Protein AF-A0A1I7Y9T8-F1 (afdb_monomer_lite)

Organism: NCBI:txid37863

Secondary structure (DSSP, 8-state):
-----PPPPPHHHHHHHHHHHHHHHHHHH---TT-S-HHHHHHHHHHHHHHH-SHHHHS--HHHHHHHHHHHHHHHH---TT--STTHHHHHHHHHHHHHHHHSS--S--

Radius of gyration: 17.48 Å; chains: 1; bounding box: 35×33×59 Å

pLDDT: mean 85.74, std 16.31, range [38.03, 96.94]

Sequence (110 aa):
MGSQSTPAPTSQRVEYVKASIAMLEHTSRCRDPACPSDSCYKLSRVMVHNRGCRRRRIESCFVCQQLVTLCRFHAKECHKERCRVPYCQRIRRKLQERAMALLDEPSLLE

Foldseek 3Di:
DDDPDDDDDDPVNVVVLVVVLVLLQCLLVDPDPVPVDPSSVVVVVLVVCLVPPPCVVVHDDPSNVVLVVSLLVVLVPDPDPPRSRPCSVVNVVVVVVVVVVVVPPPPPDD

InterPro domains:
  IPR000197 Zinc finger, TAZ-type [PF02135] (19-88)
  IPR000197 Zinc finger, TAZ-type [PS50134] (10-91)
  IPR000197 Zinc finger, TAZ-type [SM00551] (11-89)
  IPR013178 Histone acetyltransferase Rtt109/CBP [PTHR13808] (8-98)
  IPR035898 TAZ domain superfamily [G3DSA:1.20.1020.10] (6-106)
  IPR035898 TAZ domain superfamily [SSF57933] (13-93)

Structure (mmCIF, N/CA/C/O backbone):
data_AF-A0A1I7Y9T8-F1
#
_entry.id   AF-A0A1I7Y9T8-F1
#
loop_
_atom_site.group_PDB
_atom_site.id
_atom_site.type_symbol
_atom_site.label_atom_id
_atom_site.label_alt_id
_atom_site.label_comp_id
_atom_site.label_asym_id
_atom_site.label_entity_id
_atom_site.label_seq_id
_atom_site.pdbx_PDB_ins_code
_atom_site.Cartn_x
_atom_site.Cartn_y
_atom_site.Cartn_z
_atom_site.occupancy
_atom_site.B_iso_or_equiv
_atom_site.auth_seq_id
_atom_site.auth_comp_id
_atom_site.auth_asym_id
_atom_site.auth_atom_id
_atom_site.pdbx_PDB_model_num
ATOM 1 N N . MET A 1 1 ? 6.725 21.974 29.427 1.00 40.19 1 MET A N 1
ATOM 2 C CA . MET A 1 1 ? 6.159 20.768 28.785 1.00 40.19 1 MET A CA 1
ATOM 3 C C . MET A 1 1 ? 5.489 21.216 27.495 1.00 40.19 1 MET A C 1
ATOM 5 O O . MET A 1 1 ? 4.485 21.907 27.562 1.00 40.19 1 MET A O 1
ATOM 9 N N . GLY A 1 2 ? 6.131 20.985 26.346 1.00 39.56 2 GLY A N 1
ATOM 10 C CA . GLY A 1 2 ? 5.685 21.511 25.052 1.00 39.56 2 GLY A CA 1
ATOM 11 C C . GLY A 1 2 ? 4.696 20.568 24.378 1.00 39.56 2 GLY A C 1
ATOM 12 O O . GLY A 1 2 ? 5.063 19.463 23.983 1.00 39.56 2 GLY A O 1
ATOM 13 N N . SER A 1 3 ? 3.449 21.011 24.258 1.00 43.19 3 SER A N 1
ATOM 14 C CA . SER A 1 3 ? 2.400 20.362 23.477 1.00 43.19 3 SER A CA 1
ATOM 15 C C . SER A 1 3 ? 2.832 20.287 22.012 1.00 43.19 3 SER A C 1
ATOM 17 O O . SER A 1 3 ? 2.966 21.307 21.340 1.00 43.19 3 SER A O 1
ATOM 19 N N . GLN A 1 4 ? 3.090 19.079 21.513 1.00 38.03 4 GLN A N 1
ATOM 20 C CA . GLN A 1 4 ? 3.373 18.851 20.098 1.00 38.03 4 GLN A CA 1
ATOM 21 C C . GLN A 1 4 ? 2.064 18.971 19.314 1.00 38.03 4 GLN A C 1
ATOM 23 O O . GLN A 1 4 ? 1.341 17.996 19.115 1.00 38.03 4 GLN A O 1
ATOM 28 N N . SER A 1 5 ? 1.751 20.192 18.890 1.00 44.97 5 SER A N 1
ATOM 29 C CA . SER A 1 5 ? 0.694 20.472 17.924 1.00 44.97 5 SER A CA 1
ATOM 30 C C . SER A 1 5 ? 1.060 19.794 16.607 1.00 44.97 5 SER A C 1
ATOM 32 O O . SER A 1 5 ? 2.003 20.195 15.925 1.00 44.97 5 SER A O 1
ATOM 34 N N . THR A 1 6 ? 0.345 18.728 16.257 1.00 57.94 6 THR A N 1
ATOM 35 C CA . 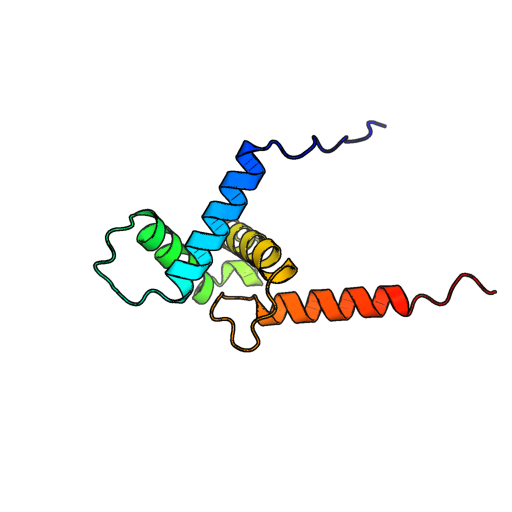THR A 1 6 ? 0.476 18.116 14.935 1.00 57.94 6 THR A CA 1
ATOM 36 C C . THR A 1 6 ? -0.042 19.119 13.898 1.00 57.94 6 THR A C 1
ATOM 38 O O . THR A 1 6 ? -1.191 19.551 13.998 1.00 57.94 6 THR A O 1
ATOM 41 N N . PRO A 1 7 ? 0.778 19.564 12.926 1.00 58.16 7 PRO A N 1
ATOM 42 C CA . PRO A 1 7 ? 0.311 20.507 11.921 1.00 58.16 7 PRO A CA 1
ATOM 43 C C . PRO A 1 7 ? -0.778 19.846 11.073 1.00 58.16 7 PRO A C 1
ATOM 45 O O . PRO A 1 7 ? -0.624 18.697 10.642 1.00 58.16 7 PRO A O 1
ATOM 48 N N . ALA A 1 8 ? -1.869 20.578 10.834 1.00 65.06 8 ALA A N 1
ATOM 49 C CA . ALA A 1 8 ? -2.969 20.126 9.992 1.00 65.06 8 ALA A CA 1
ATOM 50 C C . ALA A 1 8 ? -2.440 19.667 8.615 1.00 65.06 8 ALA A C 1
ATOM 52 O O . ALA A 1 8 ? -1.512 20.275 8.067 1.00 65.06 8 ALA A O 1
ATOM 53 N N . PRO A 1 9 ? -2.977 18.575 8.046 1.00 69.06 9 PRO A N 1
ATOM 54 C CA . PRO A 1 9 ? -2.507 18.061 6.767 1.00 69.06 9 PRO A CA 1
ATOM 55 C C . PRO A 1 9 ? -2.739 19.094 5.656 1.00 69.06 9 PRO A C 1
ATOM 57 O O . PRO A 1 9 ? -3.857 19.555 5.448 1.00 69.06 9 PRO A O 1
ATOM 60 N N . THR A 1 10 ? -1.682 19.447 4.922 1.00 81.06 10 THR A N 1
ATOM 61 C CA . THR A 1 10 ? -1.785 20.342 3.760 1.00 81.06 10 THR A CA 1
ATOM 62 C C . THR A 1 10 ? -2.512 19.649 2.602 1.00 81.06 10 THR A C 1
ATOM 64 O O . THR A 1 10 ? -2.386 18.432 2.434 1.00 81.06 10 THR A O 1
ATOM 67 N N . SER A 1 11 ? -3.231 20.409 1.763 1.00 85.38 11 SER A N 1
ATOM 68 C CA . SER A 1 11 ? -3.978 19.864 0.608 1.00 85.38 11 SER A CA 1
ATOM 69 C C . SER A 1 11 ? -3.091 18.999 -0.300 1.00 85.38 11 SER A C 1
ATOM 71 O O . SER A 1 11 ? -3.433 17.863 -0.625 1.00 85.38 11 SER A O 1
ATOM 73 N N . GLN A 1 12 ? -1.869 19.466 -0.571 1.00 89.62 12 GLN A N 1
ATOM 74 C CA . GLN A 1 12 ? -0.877 18.749 -1.377 1.00 89.62 12 GLN A CA 1
ATOM 75 C C . GLN A 1 12 ? -0.476 17.387 -0.778 1.00 89.62 12 GLN A C 1
ATOM 77 O O . GLN A 1 12 ? -0.266 16.416 -1.507 1.00 89.62 12 GLN A O 1
ATOM 82 N N . ARG A 1 13 ? -0.382 17.273 0.557 1.00 88.06 13 ARG A N 1
ATOM 83 C CA . ARG A 1 13 ? -0.093 15.985 1.217 1.00 88.06 13 ARG A CA 1
ATOM 84 C C . ARG A 1 13 ? -1.253 15.011 1.050 1.00 88.06 13 ARG A C 1
ATOM 86 O O . ARG A 1 13 ? -1.019 13.826 0.819 1.00 88.06 13 ARG A O 1
ATOM 93 N N . VAL A 1 14 ? -2.487 15.496 1.158 1.00 89.06 14 VAL A N 1
ATOM 94 C CA . VAL A 1 14 ? -3.689 14.670 0.978 1.00 89.06 14 VAL A CA 1
ATOM 95 C C . VAL A 1 14 ? -3.768 14.145 -0.456 1.00 89.06 14 VAL A C 1
ATOM 97 O O . VAL A 1 14 ? -3.979 12.948 -0.656 1.00 89.06 14 VAL A O 1
ATOM 100 N N . GLU A 1 15 ? -3.545 15.005 -1.447 1.00 92.69 15 GLU A N 1
ATOM 101 C CA . GLU A 1 15 ? -3.517 14.625 -2.864 1.00 92.69 15 GLU A CA 1
ATOM 102 C C . GLU A 1 15 ? -2.435 13.586 -3.159 1.00 92.69 15 GLU A C 1
ATOM 104 O O . GLU A 1 15 ? -2.715 12.563 -3.786 1.00 92.69 15 GLU A O 1
ATOM 109 N N . TYR A 1 16 ? -1.225 13.786 -2.630 1.00 91.62 16 TYR A N 1
ATOM 110 C CA . TYR A 1 16 ? -0.133 12.830 -2.795 1.00 91.62 16 TYR A CA 1
ATOM 111 C C . TYR A 1 16 ? -0.474 11.449 -2.217 1.00 91.62 16 TYR A C 1
ATOM 113 O O . TYR A 1 16 ? -0.205 10.420 -2.845 1.00 91.62 16 TYR A O 1
ATOM 121 N N . VAL A 1 17 ? -1.096 11.401 -1.034 1.00 91.00 17 VAL A N 1
ATOM 122 C CA . VAL A 1 17 ? -1.532 10.137 -0.422 1.00 91.00 17 VAL A CA 1
ATOM 123 C C . VAL A 1 17 ? -2.606 9.464 -1.276 1.00 91.00 17 VAL A C 1
ATOM 125 O O . VAL A 1 17 ? -2.499 8.266 -1.535 1.00 91.00 17 VAL A O 1
ATOM 128 N N . LYS A 1 18 ? -3.599 10.214 -1.771 1.00 93.12 18 LYS A N 1
ATOM 129 C CA . LYS A 1 18 ? -4.637 9.679 -2.669 1.00 93.12 18 LYS A CA 1
ATOM 130 C C . LYS A 1 18 ? -4.027 9.091 -3.945 1.00 93.12 18 LYS A C 1
ATOM 132 O O . LYS A 1 18 ? -4.330 7.950 -4.292 1.00 93.12 18 LYS A O 1
ATOM 137 N N . ALA A 1 19 ? -3.115 9.818 -4.591 1.00 94.75 19 ALA A N 1
ATOM 138 C CA . ALA A 1 19 ? -2.398 9.343 -5.775 1.00 94.75 19 ALA A CA 1
ATOM 139 C C . ALA A 1 19 ? -1.567 8.082 -5.476 1.00 94.75 19 ALA A C 1
ATOM 141 O O . ALA A 1 19 ? -1.575 7.122 -6.247 1.00 94.75 19 ALA A O 1
ATOM 142 N N . SER A 1 20 ? -0.910 8.038 -4.314 1.00 94.69 20 SER A N 1
ATOM 143 C CA . SER A 1 20 ? -0.133 6.877 -3.870 1.00 94.69 20 SER A CA 1
ATOM 144 C C . SER A 1 20 ? -1.013 5.647 -3.624 1.00 94.69 20 SER A C 1
ATOM 146 O O . SER A 1 20 ? -0.620 4.532 -3.968 1.00 94.69 20 SER A O 1
ATOM 148 N N . ILE A 1 21 ? -2.217 5.825 -3.069 1.00 95.50 21 ILE A N 1
ATOM 149 C CA . ILE A 1 21 ? -3.197 4.741 -2.894 1.00 95.50 21 ILE A CA 1
ATOM 150 C C . ILE A 1 21 ? -3.682 4.235 -4.255 1.00 95.50 21 ILE A C 1
ATOM 152 O O . ILE A 1 21 ? -3.718 3.024 -4.470 1.00 95.50 21 ILE A O 1
ATOM 156 N N . ALA A 1 22 ? -4.004 5.135 -5.188 1.00 96.19 22 ALA A N 1
ATOM 157 C CA . ALA A 1 22 ? -4.402 4.760 -6.544 1.00 96.19 22 ALA A CA 1
ATOM 158 C C . ALA A 1 22 ? -3.298 3.963 -7.260 1.00 96.19 22 ALA A C 1
ATOM 160 O O . ALA A 1 22 ? -3.575 2.933 -7.881 1.00 96.19 22 ALA A O 1
ATOM 161 N N . MET A 1 23 ? -2.036 4.376 -7.105 1.00 96.88 23 MET A N 1
ATOM 162 C CA . MET A 1 23 ? -0.896 3.633 -7.638 1.00 96.88 23 MET A CA 1
ATOM 163 C C . MET A 1 23 ? -0.753 2.263 -6.968 1.00 96.88 23 MET A C 1
ATOM 165 O O . MET A 1 23 ? -0.623 1.262 -7.662 1.00 96.88 23 MET A O 1
ATOM 169 N N . LEU A 1 24 ? -0.863 2.178 -5.637 1.00 96.56 24 LEU A N 1
ATOM 170 C CA . LEU A 1 24 ? -0.827 0.906 -4.903 1.00 96.56 24 LEU A CA 1
ATOM 171 C C . LEU A 1 24 ? -1.895 -0.071 -5.398 1.00 96.56 24 LEU A C 1
ATOM 173 O O . LEU A 1 24 ? -1.625 -1.260 -5.581 1.00 96.56 24 LEU A O 1
ATOM 177 N N . GLU A 1 25 ? -3.104 0.425 -5.634 1.00 96.50 25 GLU A N 1
ATOM 178 C CA . GLU A 1 25 ? -4.196 -0.349 -6.200 1.00 96.50 25 GLU A CA 1
ATOM 179 C C . GLU A 1 25 ? -3.903 -0.852 -7.614 1.00 96.50 25 GLU A C 1
ATOM 181 O O . GLU A 1 25 ? -4.153 -2.027 -7.903 1.00 96.50 25 GLU A O 1
ATOM 186 N N . HIS A 1 26 ? -3.385 0.023 -8.479 1.00 96.94 26 HIS A N 1
ATOM 187 C CA . HIS A 1 26 ? -2.958 -0.337 -9.825 1.00 96.94 26 HIS A CA 1
ATOM 188 C C . HIS A 1 26 ? -1.882 -1.422 -9.768 1.00 96.94 26 HIS A C 1
ATOM 190 O O . HIS A 1 26 ? -2.084 -2.506 -10.308 1.00 96.94 26 HIS A O 1
ATOM 196 N N . THR A 1 27 ? -0.781 -1.181 -9.056 1.00 96.69 27 THR A N 1
ATOM 197 C CA . THR A 1 27 ? 0.354 -2.104 -8.994 1.00 96.69 27 THR A CA 1
ATOM 198 C C . THR A 1 27 ? -0.039 -3.449 -8.380 1.00 96.69 27 THR A C 1
ATOM 200 O O . THR A 1 27 ? 0.436 -4.489 -8.817 1.00 96.69 27 THR A O 1
ATOM 203 N N . SER A 1 28 ? -0.972 -3.472 -7.422 1.00 95.62 28 SER A N 1
ATOM 204 C CA . SER A 1 28 ? -1.496 -4.725 -6.848 1.00 95.62 28 SER A CA 1
ATOM 205 C C . SER A 1 28 ? -2.291 -5.578 -7.853 1.00 95.62 28 SER A C 1
ATOM 207 O O . SER A 1 28 ? -2.528 -6.765 -7.615 1.00 95.62 28 SER A O 1
ATOM 209 N N . ARG A 1 29 ? -2.752 -4.984 -8.960 1.00 94.75 29 ARG A N 1
ATOM 210 C CA . ARG A 1 29 ? -3.473 -5.664 -10.049 1.00 94.75 29 ARG A CA 1
ATOM 211 C C . ARG A 1 29 ? -2.618 -5.850 -11.298 1.00 94.75 29 ARG A C 1
ATOM 213 O O . ARG A 1 29 ? -2.896 -6.780 -12.053 1.00 94.75 29 ARG A O 1
ATOM 220 N N . CYS A 1 30 ? -1.631 -4.985 -11.501 1.00 96.25 30 CYS A N 1
ATOM 221 C CA . CYS A 1 30 ? -0.775 -4.976 -12.671 1.00 96.25 30 CYS A CA 1
ATOM 222 C C . CYS A 1 30 ? 0.075 -6.249 -12.722 1.00 96.25 30 CYS A C 1
ATOM 224 O O . CYS A 1 30 ? 0.679 -6.658 -11.730 1.00 96.25 30 CYS A O 1
ATOM 226 N N . ARG A 1 31 ? 0.076 -6.896 -13.886 1.00 91.44 31 ARG A N 1
ATOM 227 C CA . ARG A 1 31 ? 0.887 -8.084 -14.191 1.00 91.44 31 ARG A CA 1
ATOM 228 C C . ARG A 1 31 ? 1.770 -7.865 -15.415 1.00 91.44 31 ARG A C 1
ATOM 230 O O . ARG A 1 31 ? 2.431 -8.799 -15.846 1.00 91.44 31 ARG A O 1
ATOM 237 N N . ASP A 1 32 ? 1.732 -6.658 -15.969 1.00 93.88 32 ASP A N 1
ATOM 238 C CA . ASP A 1 32 ? 2.446 -6.303 -17.181 1.00 93.88 32 ASP A CA 1
ATOM 239 C C . ASP A 1 32 ? 3.889 -5.900 -16.832 1.00 93.88 32 ASP A C 1
ATOM 241 O O . ASP A 1 32 ? 4.086 -4.872 -16.171 1.00 93.88 32 ASP A O 1
ATOM 245 N N . PRO A 1 33 ? 4.901 -6.691 -17.234 1.00 86.81 33 PRO A N 1
ATOM 246 C CA . PRO A 1 33 ? 6.300 -6.336 -17.020 1.00 86.81 33 PRO A CA 1
ATOM 247 C C . PRO A 1 33 ? 6.741 -5.123 -17.855 1.00 86.81 33 PRO A C 1
ATOM 249 O O . PRO A 1 33 ? 7.741 -4.500 -17.506 1.00 86.81 33 PRO A O 1
ATOM 252 N N . ALA A 1 34 ? 6.002 -4.768 -18.910 1.00 92.62 34 ALA A N 1
ATOM 253 C CA . ALA A 1 34 ? 6.251 -3.622 -19.780 1.00 92.62 34 ALA A CA 1
ATOM 254 C C . ALA A 1 34 ? 5.342 -2.419 -19.456 1.00 92.62 34 ALA A C 1
ATOM 256 O O . ALA A 1 34 ? 5.195 -1.513 -20.277 1.00 92.62 34 ALA A O 1
ATOM 257 N N . CYS A 1 35 ? 4.743 -2.381 -18.257 1.00 96.12 35 CYS A N 1
ATOM 258 C CA . CYS A 1 35 ? 3.894 -1.269 -17.838 1.00 96.12 35 CYS A CA 1
ATOM 259 C C . CYS A 1 35 ? 4.650 0.074 -17.972 1.00 96.12 35 CYS A C 1
ATOM 261 O O . CYS A 1 35 ? 5.700 0.237 -17.346 1.00 96.12 35 CYS A O 1
ATOM 263 N N . PRO A 1 36 ? 4.116 1.070 -18.707 1.00 95.06 36 PRO A N 1
ATOM 264 C CA . PRO A 1 36 ? 4.840 2.311 -19.015 1.00 95.06 36 PRO A CA 1
ATOM 265 C C . PRO A 1 36 ? 5.000 3.252 -17.809 1.00 95.06 36 PRO A C 1
ATOM 267 O O . PRO A 1 36 ? 5.687 4.267 -17.882 1.00 95.06 36 PRO A O 1
ATOM 270 N N . SER A 1 37 ? 4.350 2.945 -16.684 1.00 95.88 37 SER A N 1
ATOM 271 C CA . SER A 1 37 ? 4.418 3.753 -15.469 1.00 95.88 37 SER A CA 1
ATOM 272 C C . SER A 1 37 ? 5.664 3.412 -14.647 1.00 95.88 37 SER A C 1
ATOM 274 O O . SER A 1 37 ? 5.709 2.392 -13.957 1.00 95.88 37 SER A O 1
ATOM 276 N N . ASP A 1 38 ? 6.643 4.318 -14.620 1.00 94.69 38 ASP A N 1
ATOM 277 C CA . ASP A 1 38 ? 7.833 4.207 -13.757 1.00 94.69 38 ASP A CA 1
ATOM 278 C C . ASP A 1 38 ? 7.461 4.069 -12.264 1.00 94.69 38 ASP A C 1
ATOM 280 O O . ASP A 1 38 ? 8.065 3.303 -11.508 1.00 94.69 38 ASP A O 1
ATOM 284 N N . SER A 1 39 ? 6.387 4.741 -11.836 1.00 94.88 39 SER A N 1
ATOM 285 C CA . SER A 1 39 ? 5.870 4.615 -10.468 1.00 94.88 39 SER A CA 1
ATOM 286 C C . SER A 1 39 ? 5.331 3.212 -10.176 1.00 94.88 39 SER A C 1
ATOM 288 O O . SER A 1 39 ? 5.521 2.701 -9.069 1.00 94.88 39 SER A O 1
ATOM 290 N N . CYS A 1 40 ? 4.713 2.556 -11.164 1.00 96.56 40 CYS A N 1
ATOM 291 C CA . CYS A 1 40 ? 4.288 1.164 -11.046 1.00 96.56 40 CYS A CA 1
ATOM 292 C C . CYS A 1 40 ? 5.499 0.237 -10.885 1.00 96.56 40 CYS A C 1
ATOM 294 O O . CYS A 1 40 ? 5.505 -0.607 -9.985 1.00 96.56 40 CYS A O 1
ATOM 296 N N . TYR A 1 41 ? 6.557 0.435 -11.676 1.00 94.81 41 TYR A N 1
ATOM 297 C CA . TYR A 1 41 ? 7.794 -0.339 -11.560 1.00 94.81 41 TYR A CA 1
ATOM 298 C C . TYR A 1 41 ? 8.442 -0.183 -10.174 1.00 94.81 41 TYR A C 1
ATOM 300 O O . TYR A 1 41 ? 8.716 -1.172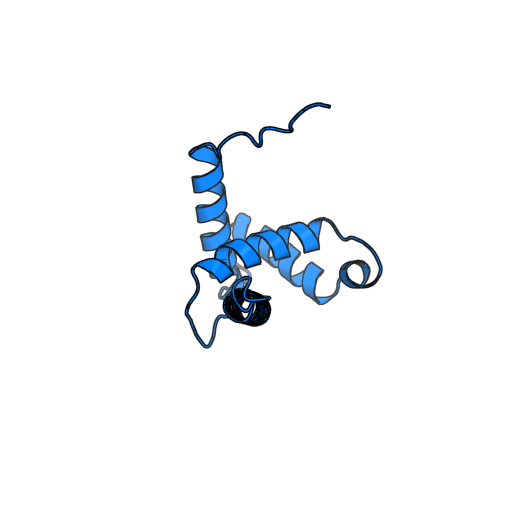 -9.484 1.00 94.81 41 TYR A O 1
ATOM 308 N N . LYS A 1 42 ? 8.606 1.059 -9.701 1.00 94.38 42 LYS A N 1
ATOM 309 C CA . LYS A 1 42 ? 9.159 1.357 -8.370 1.00 94.38 42 LYS A CA 1
ATOM 310 C C . LYS A 1 42 ? 8.339 0.714 -7.253 1.00 94.38 42 LYS A C 1
ATOM 312 O O . LYS A 1 42 ? 8.901 0.046 -6.381 1.00 94.38 42 LYS A O 1
ATOM 317 N N . LEU A 1 43 ? 7.014 0.855 -7.289 1.00 95.38 43 LEU A N 1
ATOM 318 C CA . LEU A 1 43 ? 6.141 0.293 -6.259 1.00 95.38 43 LEU A CA 1
ATOM 319 C C . LEU A 1 43 ? 6.075 -1.242 -6.321 1.00 95.38 43 LEU A C 1
ATOM 321 O O . LEU A 1 43 ? 5.994 -1.900 -5.281 1.00 95.38 43 LEU A O 1
ATOM 325 N N . SER A 1 44 ? 6.207 -1.829 -7.513 1.00 94.62 44 SER A N 1
ATOM 326 C CA . SER A 1 44 ? 6.317 -3.281 -7.700 1.00 94.62 44 SER A CA 1
ATOM 327 C C . SER A 1 44 ? 7.541 -3.830 -6.977 1.00 94.62 44 SER A C 1
ATOM 329 O O . SER A 1 44 ? 7.429 -4.797 -6.221 1.00 94.62 44 SER A O 1
ATOM 331 N N . ARG A 1 45 ? 8.698 -3.166 -7.112 1.00 95.00 45 ARG A N 1
ATOM 332 C CA . ARG A 1 45 ? 9.923 -3.545 -6.388 1.00 95.00 45 ARG A CA 1
ATOM 333 C C . ARG A 1 45 ? 9.741 -3.485 -4.872 1.00 95.00 45 ARG A C 1
ATOM 335 O O . ARG A 1 45 ? 10.189 -4.392 -4.172 1.00 95.00 45 ARG A O 1
ATOM 342 N N . VAL A 1 46 ? 9.039 -2.472 -4.363 1.00 95.56 46 VAL A N 1
ATOM 343 C CA . VAL A 1 46 ? 8.706 -2.362 -2.931 1.00 95.56 46 VAL A CA 1
ATOM 344 C C . VAL A 1 46 ? 7.831 -3.534 -2.472 1.00 95.56 46 VAL A C 1
ATOM 346 O O . VAL A 1 46 ? 8.087 -4.115 -1.415 1.00 95.56 46 VAL A O 1
ATOM 349 N N . MET A 1 47 ? 6.833 -3.937 -3.264 1.00 93.81 47 MET A N 1
ATOM 350 C CA . MET A 1 47 ? 5.987 -5.092 -2.942 1.00 93.81 47 MET A CA 1
ATOM 351 C C . MET A 1 47 ? 6.753 -6.419 -2.983 1.00 93.81 47 MET A C 1
ATOM 353 O O . MET A 1 47 ? 6.546 -7.259 -2.106 1.00 93.81 47 MET A O 1
ATOM 357 N N . VAL A 1 48 ? 7.658 -6.606 -3.949 1.00 94.00 48 VAL A N 1
ATOM 358 C CA . VAL A 1 48 ? 8.540 -7.785 -4.018 1.00 94.00 48 VAL A CA 1
ATOM 359 C C . VAL A 1 48 ? 9.453 -7.843 -2.794 1.00 94.00 48 VAL A C 1
ATOM 361 O O . VAL A 1 48 ? 9.468 -8.855 -2.091 1.00 94.00 48 VAL A O 1
ATOM 364 N N . HIS A 1 49 ? 10.132 -6.737 -2.469 1.00 95.50 49 HIS A N 1
ATOM 365 C CA . HIS A 1 49 ? 10.942 -6.613 -1.256 1.00 95.50 49 HIS A CA 1
ATOM 366 C C . HIS A 1 49 ? 10.138 -7.012 -0.016 1.00 95.50 49 HIS A C 1
ATOM 368 O O . HIS A 1 49 ? 10.563 -7.842 0.783 1.00 95.50 49 HIS A O 1
ATOM 374 N N . ASN A 1 50 ? 8.939 -6.457 0.130 1.00 93.75 50 ASN A N 1
ATOM 375 C CA . ASN A 1 50 ? 8.101 -6.656 1.298 1.00 93.75 50 ASN A CA 1
ATOM 376 C C . ASN A 1 50 ? 7.660 -8.120 1.519 1.00 93.75 50 ASN A C 1
ATOM 378 O O . ASN A 1 50 ? 7.436 -8.514 2.668 1.00 93.75 50 ASN A O 1
ATOM 382 N N . ARG A 1 51 ? 7.570 -8.937 0.460 1.00 91.56 51 ARG A N 1
ATOM 383 C CA . ARG A 1 51 ? 7.290 -10.380 0.572 1.00 91.56 51 ARG A CA 1
ATOM 384 C C . ARG A 1 51 ? 8.462 -11.148 1.189 1.00 91.56 51 ARG A C 1
ATOM 386 O O . ARG A 1 51 ? 8.228 -11.991 2.050 1.00 91.56 51 ARG A O 1
ATOM 393 N N . GLY A 1 52 ? 9.696 -10.825 0.793 1.00 92.38 52 GLY A N 1
ATOM 394 C CA . GLY A 1 52 ? 10.922 -11.496 1.254 1.00 92.38 52 GLY A CA 1
ATOM 395 C C . GLY A 1 52 ? 11.630 -10.832 2.442 1.00 92.38 52 GLY A C 1
ATOM 396 O O . GLY A 1 52 ? 12.591 -11.381 2.977 1.00 92.38 52 GLY A O 1
ATOM 397 N N . CYS A 1 53 ? 11.185 -9.649 2.871 1.00 94.94 53 CYS A N 1
ATOM 398 C CA . CYS A 1 53 ? 11.870 -8.864 3.892 1.00 94.94 53 CYS A CA 1
ATOM 399 C C . CYS A 1 53 ? 11.755 -9.508 5.284 1.00 94.94 53 CYS A C 1
ATOM 401 O O . CYS A 1 53 ? 10.754 -9.344 5.988 1.00 94.94 53 CYS A O 1
ATOM 403 N N . ARG A 1 54 ? 12.818 -10.213 5.698 1.00 91.75 54 ARG A N 1
ATOM 404 C CA . ARG A 1 54 ? 12.973 -10.761 7.059 1.00 91.75 54 ARG A CA 1
ATOM 405 C C . ARG A 1 54 ? 13.074 -9.659 8.102 1.00 91.75 54 ARG A C 1
ATOM 407 O O . ARG A 1 54 ? 12.485 -9.802 9.174 1.00 91.75 54 ARG A O 1
ATOM 414 N N . ARG A 1 55 ? 13.724 -8.544 7.730 1.00 91.75 55 ARG A N 1
ATOM 415 C CA . ARG A 1 55 ? 13.894 -7.367 8.584 1.00 91.75 55 ARG A CA 1
ATOM 416 C C . ARG A 1 55 ? 12.571 -6.978 9.213 1.00 91.75 55 ARG A C 1
ATOM 418 O O . ARG A 1 55 ? 12.484 -7.023 10.415 1.00 91.75 55 ARG A O 1
ATOM 425 N N . ARG A 1 56 ? 11.495 -6.842 8.427 1.00 86.12 56 ARG A N 1
ATOM 426 C CA . ARG A 1 56 ? 10.123 -6.520 8.886 1.00 86.12 56 ARG A CA 1
ATOM 427 C C . ARG A 1 56 ? 9.649 -7.241 10.164 1.00 86.12 56 ARG A C 1
ATOM 429 O O . ARG A 1 56 ? 8.785 -6.700 10.845 1.00 86.12 56 ARG A O 1
ATOM 436 N N . ARG A 1 57 ? 10.084 -8.482 10.422 1.00 77.50 57 ARG A N 1
ATOM 437 C CA . ARG A 1 57 ? 9.673 -9.266 11.603 1.00 77.50 57 ARG A CA 1
ATOM 438 C C . ARG A 1 57 ? 10.647 -9.170 12.780 1.00 77.50 57 ARG A C 1
ATOM 440 O O . ARG A 1 57 ? 10.198 -9.332 13.904 1.00 77.50 57 ARG A O 1
ATOM 447 N N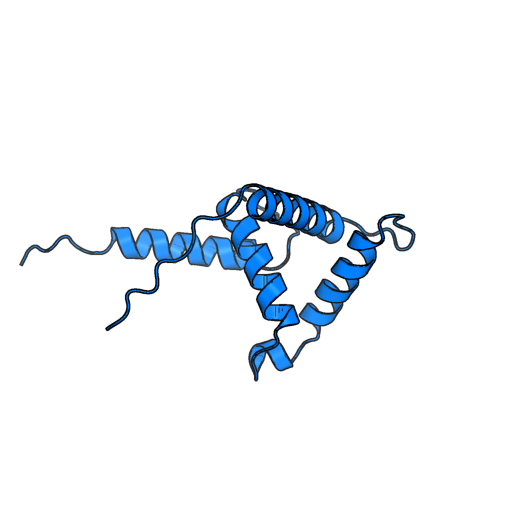 . ILE A 1 58 ? 11.934 -8.974 12.508 1.00 79.44 58 ILE A N 1
ATOM 448 C CA . ILE A 1 58 ? 13.022 -9.063 13.497 1.00 79.44 58 ILE A CA 1
ATOM 449 C C . ILE A 1 58 ? 13.481 -7.658 13.920 1.00 79.44 58 ILE A C 1
ATOM 451 O O . ILE A 1 58 ? 13.793 -7.423 15.077 1.00 79.44 58 ILE A O 1
ATOM 455 N N . GLU A 1 59 ? 13.466 -6.712 12.985 1.00 80.19 59 GLU A N 1
ATOM 456 C CA . GLU A 1 59 ? 13.910 -5.326 13.127 1.00 80.19 59 GLU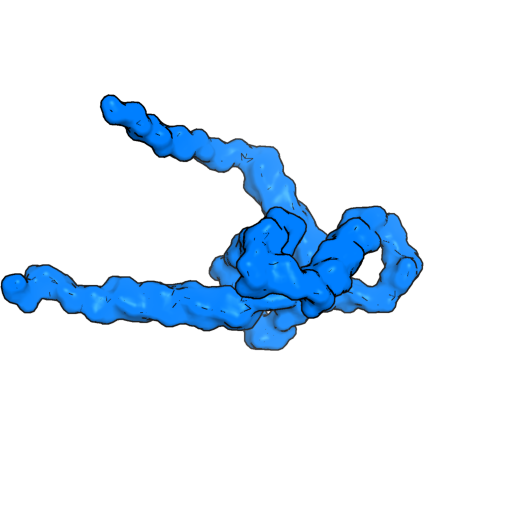 A CA 1
ATOM 457 C C . GLU A 1 59 ? 12.957 -4.361 12.376 1.00 80.19 59 GLU A C 1
ATOM 459 O O . GLU A 1 59 ? 12.095 -4.746 11.577 1.00 80.19 59 GLU A O 1
ATOM 464 N N . SER A 1 60 ? 13.054 -3.057 12.613 1.00 86.94 60 SER A N 1
ATOM 465 C CA . SER A 1 60 ? 12.217 -2.079 11.908 1.00 86.94 60 SER A CA 1
ATOM 466 C C . SER A 1 60 ? 12.728 -1.834 10.479 1.00 86.94 60 SER A C 1
ATOM 468 O O . SER A 1 60 ? 13.720 -1.155 10.246 1.00 86.94 60 SER A O 1
ATOM 470 N N . CYS A 1 61 ? 12.020 -2.350 9.467 1.00 95.06 61 CYS A N 1
ATOM 471 C CA . CYS A 1 61 ? 12.299 -2.011 8.066 1.00 95.06 61 CYS A CA 1
ATOM 472 C C . CYS A 1 61 ? 11.477 -0.796 7.615 1.00 95.06 61 CYS A C 1
ATOM 474 O O . CYS A 1 61 ? 10.271 -0.927 7.389 1.00 95.06 61 CYS A O 1
ATOM 476 N N . PHE A 1 62 ? 12.133 0.350 7.405 1.00 94.38 62 PHE A N 1
ATOM 477 C CA . PHE A 1 62 ? 11.476 1.601 7.005 1.00 94.38 62 PHE A CA 1
ATOM 478 C C . PHE A 1 62 ? 10.643 1.462 5.719 1.00 94.38 62 PHE A C 1
ATOM 480 O O . PHE A 1 62 ? 9.475 1.833 5.693 1.00 94.38 62 PHE A O 1
ATOM 487 N N . VAL A 1 63 ? 11.180 0.820 4.674 1.00 94.88 63 VAL A N 1
ATOM 488 C CA . VAL A 1 63 ? 10.451 0.584 3.408 1.00 94.88 63 VAL A CA 1
ATOM 489 C C . VAL A 1 63 ? 9.155 -0.199 3.646 1.00 94.88 63 VAL A C 1
ATOM 491 O O . VAL A 1 63 ? 8.090 0.154 3.136 1.00 94.88 63 VAL A O 1
ATOM 494 N N . CYS A 1 64 ? 9.219 -1.254 4.462 1.00 95.06 64 CYS A N 1
ATOM 495 C CA . CYS A 1 64 ? 8.039 -2.042 4.804 1.00 95.06 64 CYS A CA 1
ATOM 496 C C . CYS A 1 64 ? 7.055 -1.265 5.684 1.00 95.06 64 CYS A C 1
ATOM 498 O O . CYS A 1 64 ? 5.849 -1.428 5.511 1.00 95.06 64 CYS A O 1
ATOM 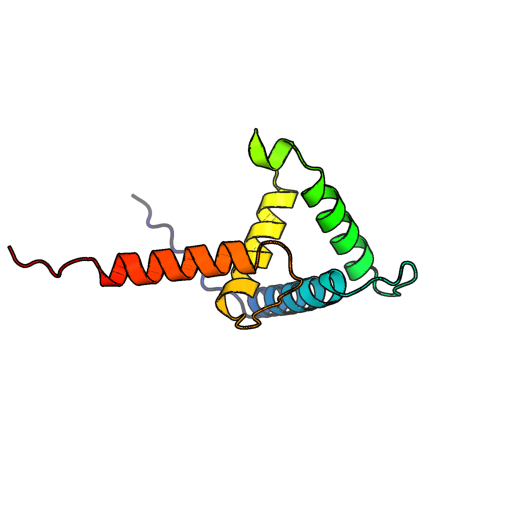500 N N . GLN A 1 65 ? 7.544 -0.443 6.615 1.00 93.94 65 GLN A N 1
ATOM 501 C CA . GLN A 1 65 ? 6.702 0.411 7.452 1.00 93.94 65 GLN A CA 1
ATOM 502 C C . GLN A 1 65 ? 5.926 1.416 6.600 1.00 93.94 65 GLN A C 1
ATOM 504 O O . GLN A 1 65 ? 4.709 1.504 6.747 1.00 93.94 65 GLN A O 1
ATOM 509 N N . GLN A 1 66 ? 6.589 2.083 5.652 1.00 94.00 66 GLN A N 1
ATOM 510 C CA . GLN A 1 66 ? 5.945 3.022 4.733 1.00 94.00 66 GLN A CA 1
ATOM 511 C C . GLN A 1 66 ? 4.862 2.338 3.888 1.00 94.00 66 GLN A C 1
ATOM 513 O O . GLN A 1 66 ? 3.742 2.843 3.797 1.00 94.00 66 GLN A O 1
ATOM 518 N N . LEU A 1 67 ? 5.141 1.144 3.348 1.00 95.06 67 LEU A N 1
ATOM 519 C CA . LEU A 1 67 ? 4.134 0.372 2.613 1.00 95.06 67 LEU A CA 1
ATOM 520 C C . LEU A 1 67 ? 2.936 0.008 3.501 1.00 95.06 67 LEU A C 1
ATOM 522 O O . LEU A 1 67 ? 1.792 0.163 3.080 1.00 95.06 67 LEU A O 1
ATOM 526 N N . VAL A 1 68 ? 3.172 -0.464 4.731 1.00 94.19 68 VAL A N 1
ATOM 527 C CA . VAL A 1 68 ? 2.090 -0.806 5.671 1.00 94.19 68 VAL A CA 1
ATOM 528 C C . VAL A 1 68 ? 1.265 0.430 6.029 1.00 94.19 68 VAL A C 1
ATOM 530 O O . VAL A 1 68 ? 0.042 0.331 6.098 1.00 94.19 68 VAL A O 1
ATOM 533 N N . THR A 1 69 ? 1.898 1.587 6.218 1.00 93.81 69 THR A N 1
ATOM 534 C CA . THR A 1 69 ? 1.213 2.862 6.459 1.00 93.81 69 THR A CA 1
ATOM 535 C C . THR A 1 69 ? 0.309 3.237 5.287 1.00 93.81 69 THR A C 1
ATOM 537 O O . THR A 1 69 ? -0.868 3.522 5.501 1.00 93.81 69 THR A O 1
ATOM 540 N N . LEU A 1 70 ? 0.797 3.138 4.049 1.00 94.88 70 LEU A N 1
ATOM 541 C CA . LEU A 1 70 ? -0.024 3.379 2.860 1.00 94.88 70 LEU A CA 1
ATOM 542 C C . LEU A 1 70 ? -1.200 2.391 2.763 1.00 94.88 70 LEU A C 1
ATOM 544 O O . LEU A 1 70 ? -2.338 2.789 2.518 1.00 94.88 70 LEU A O 1
ATOM 548 N N . CYS A 1 71 ? -0.952 1.108 3.049 1.00 96.62 71 CYS A N 1
ATOM 549 C CA . CYS A 1 71 ? -2.000 0.088 3.098 1.00 96.62 71 CYS A CA 1
ATOM 550 C C . CYS A 1 71 ? -3.041 0.374 4.192 1.00 96.62 71 CYS A C 1
ATOM 552 O O . CYS A 1 71 ? -4.205 0.028 4.010 1.00 96.62 71 CYS A O 1
ATOM 554 N N . ARG A 1 72 ? -2.660 1.007 5.316 1.00 95.56 72 ARG A N 1
ATOM 555 C CA . ARG A 1 72 ? -3.616 1.443 6.347 1.00 95.56 72 ARG A CA 1
ATOM 556 C C . ARG A 1 72 ? -4.535 2.539 5.840 1.00 95.56 72 ARG A C 1
ATOM 558 O O . ARG A 1 72 ? -5.728 2.444 6.095 1.00 95.56 72 ARG A O 1
ATOM 565 N N . PHE A 1 73 ? -4.011 3.539 5.133 1.00 94.88 73 PHE A N 1
ATOM 566 C CA . PHE A 1 73 ? -4.858 4.578 4.543 1.00 94.88 73 PHE A CA 1
ATOM 567 C C . PHE A 1 73 ? -5.852 3.985 3.545 1.00 94.88 73 PHE A C 1
ATOM 569 O O . PHE A 1 73 ? -7.038 4.272 3.638 1.00 94.88 73 PHE A O 1
ATOM 576 N N . HIS A 1 74 ? -5.399 3.079 2.675 1.00 96.44 74 HIS A N 1
ATOM 577 C CA . HIS A 1 74 ? -6.297 2.343 1.785 1.00 96.44 74 HIS A CA 1
ATOM 578 C C . HIS A 1 74 ? -7.351 1.526 2.557 1.00 96.44 74 HIS A C 1
ATOM 580 O O . HIS A 1 74 ? -8.523 1.534 2.202 1.00 96.44 74 HIS A O 1
ATOM 586 N N . ALA A 1 75 ? -6.951 0.812 3.613 1.00 96.44 75 ALA A N 1
ATOM 587 C CA . ALA A 1 75 ? -7.834 -0.076 4.367 1.00 96.44 75 ALA A CA 1
ATOM 588 C C . ALA A 1 75 ? -8.981 0.641 5.097 1.00 96.44 75 ALA A C 1
ATOM 590 O O . ALA A 1 75 ? -10.003 0.000 5.318 1.00 96.44 75 ALA A O 1
ATOM 591 N N . LYS A 1 76 ? -8.823 1.922 5.468 1.00 93.25 76 LYS A N 1
ATOM 592 C CA . LYS A 1 76 ? -9.882 2.708 6.129 1.00 93.25 76 LYS A CA 1
ATOM 593 C C . LYS A 1 76 ? -11.123 2.876 5.247 1.00 93.25 76 LYS A C 1
ATOM 595 O O . LYS A 1 76 ? -12.228 2.718 5.741 1.00 93.25 76 LYS A O 1
ATOM 600 N N . GLU A 1 77 ? -10.913 3.089 3.950 1.00 92.88 77 GLU A N 1
ATOM 601 C CA . GLU A 1 77 ? -11.979 3.365 2.972 1.00 92.88 77 GLU A CA 1
ATOM 602 C C . GLU A 1 77 ? -12.310 2.144 2.089 1.00 92.88 77 GLU A C 1
ATOM 604 O O . GLU A 1 77 ? -13.150 2.197 1.191 1.00 92.88 77 GLU A O 1
ATOM 609 N N . CYS A 1 78 ? -11.601 1.024 2.264 1.00 95.25 78 CYS A N 1
ATOM 610 C CA . CYS A 1 78 ? -11.754 -0.143 1.401 1.00 95.25 78 CYS A CA 1
ATOM 611 C C . CYS A 1 78 ? -12.786 -1.122 1.960 1.00 95.25 78 CYS A C 1
ATOM 613 O O . CYS A 1 78 ? -12.568 -1.734 3.002 1.00 95.25 78 CYS A O 1
ATOM 615 N N . HIS A 1 79 ? -13.847 -1.381 1.194 1.00 92.81 79 HIS A N 1
ATOM 616 C CA . HIS A 1 79 ? -14.895 -2.346 1.558 1.00 92.81 79 HIS A CA 1
ATOM 617 C C . HIS A 1 79 ? -14.866 -3.644 0.731 1.00 92.81 79 HIS A C 1
ATOM 619 O O . HIS A 1 79 ? -15.562 -4.599 1.059 1.00 92.81 79 HIS A O 1
ATOM 625 N N . LYS A 1 80 ? -13.995 -3.745 -0.285 1.00 93.38 80 LYS A N 1
ATOM 626 C CA . LYS A 1 80 ? -13.907 -4.899 -1.207 1.00 93.38 80 LYS A CA 1
ATOM 627 C C . LYS A 1 80 ? -13.582 -6.203 -0.469 1.00 93.38 80 LYS A C 1
ATOM 629 O O . LYS A 1 80 ? -12.524 -6.292 0.151 1.00 93.38 80 LYS A O 1
ATOM 634 N N . GLU A 1 81 ? -14.416 -7.235 -0.578 1.00 88.56 81 GLU A N 1
ATOM 635 C CA . GLU A 1 81 ? -14.173 -8.534 0.081 1.00 88.56 81 GLU A CA 1
ATOM 636 C C . GLU A 1 81 ? -12.855 -9.183 -0.381 1.00 88.56 81 GLU A C 1
ATOM 638 O O . GLU A 1 81 ? -11.988 -9.548 0.417 1.00 88.56 81 GLU A O 1
ATOM 643 N N . ARG A 1 82 ? -12.646 -9.238 -1.702 1.00 91.38 82 ARG A N 1
ATOM 644 C CA . ARG A 1 82 ? -11.451 -9.817 -2.337 1.00 91.38 82 ARG A CA 1
ATOM 645 C C . ARG A 1 82 ? -10.465 -8.738 -2.794 1.00 91.38 82 ARG A C 1
ATOM 647 O O . ARG A 1 82 ? -10.123 -8.639 -3.973 1.00 91.38 82 ARG A O 1
ATOM 654 N N . CYS A 1 83 ? -10.015 -7.896 -1.864 1.00 95.31 83 CYS A N 1
ATOM 655 C CA . CYS A 1 83 ? -9.012 -6.875 -2.170 1.00 95.31 83 CYS A CA 1
ATOM 656 C C . CYS A 1 83 ? -7.630 -7.497 -2.456 1.00 95.31 83 CYS A C 1
ATOM 658 O O . CYS A 1 83 ? -7.122 -8.284 -1.661 1.00 95.31 83 CYS A O 1
ATOM 660 N N . ARG A 1 84 ? -6.998 -7.106 -3.574 1.00 94.44 84 ARG A N 1
ATOM 661 C CA . ARG A 1 84 ? -5.647 -7.564 -3.965 1.00 94.44 84 ARG A CA 1
ATOM 662 C C . ARG A 1 84 ? -4.509 -6.763 -3.322 1.00 94.44 84 ARG A C 1
ATOM 664 O O . ARG A 1 84 ? -3.356 -7.167 -3.434 1.00 94.44 84 ARG A O 1
ATOM 671 N N . VAL A 1 85 ? -4.818 -5.641 -2.667 1.00 95.31 85 VAL A N 1
ATOM 672 C CA . VAL A 1 85 ? -3.812 -4.814 -1.988 1.00 95.31 85 VAL A CA 1
ATOM 673 C C . VAL A 1 85 ? -3.225 -5.596 -0.809 1.00 95.31 85 VAL A C 1
ATOM 675 O O . VAL A 1 85 ? -3.988 -6.094 0.030 1.00 95.31 85 VAL A O 1
ATOM 678 N N . PRO A 1 86 ? -1.887 -5.707 -0.701 1.00 92.56 86 PRO A N 1
ATOM 679 C CA . PRO A 1 86 ? -1.260 -6.427 0.398 1.00 92.56 86 PRO A CA 1
ATOM 680 C C . PRO A 1 86 ? -1.690 -5.838 1.744 1.00 92.56 86 PRO A C 1
ATOM 682 O O . PRO A 1 86 ? -1.882 -4.637 1.892 1.00 92.56 86 PRO A O 1
ATOM 685 N N . TYR A 1 87 ? -1.851 -6.698 2.747 1.00 93.56 87 TYR A N 1
ATOM 686 C CA . TYR A 1 87 ? -2.270 -6.340 4.110 1.00 93.56 87 TYR A CA 1
ATOM 687 C C . TYR A 1 87 ? -3.668 -5.760 4.286 1.00 93.56 87 TYR A C 1
ATOM 689 O O . TYR A 1 87 ? -4.109 -5.732 5.432 1.00 93.56 87 TYR A O 1
ATOM 697 N N . CYS A 1 88 ? -4.367 -5.344 3.227 1.00 96.56 88 CYS A N 1
ATOM 698 C CA . CYS A 1 88 ? -5.655 -4.662 3.339 1.00 96.56 88 CYS A CA 1
ATOM 699 C C . CYS A 1 88 ? -6.641 -5.447 4.216 1.00 96.56 88 CYS A C 1
ATOM 701 O O . CYS A 1 88 ? -7.080 -4.936 5.241 1.00 96.56 88 CYS A O 1
ATOM 703 N N . GLN A 1 89 ? -6.884 -6.725 3.908 1.00 94.62 89 GLN A N 1
ATOM 704 C CA . GLN A 1 89 ? -7.788 -7.580 4.691 1.00 94.62 89 GLN A CA 1
ATOM 705 C C . GLN A 1 89 ? -7.367 -7.704 6.164 1.00 94.62 89 GLN A C 1
ATOM 707 O O . GLN A 1 89 ? -8.185 -7.560 7.069 1.00 94.62 89 GLN A O 1
ATOM 712 N N . ARG A 1 90 ? -6.073 -7.930 6.423 1.00 93.56 90 ARG A N 1
ATOM 713 C CA . ARG A 1 90 ? -5.548 -8.061 7.790 1.00 93.56 90 ARG A CA 1
ATOM 714 C C . ARG A 1 90 ? -5.679 -6.760 8.577 1.00 93.56 90 ARG A C 1
ATOM 716 O O . ARG A 1 90 ? -5.960 -6.799 9.768 1.00 93.56 90 ARG A O 1
ATOM 723 N N . ILE A 1 91 ? -5.422 -5.624 7.935 1.00 95.06 91 ILE A N 1
ATOM 724 C CA . ILE A 1 91 ? -5.542 -4.308 8.560 1.00 95.06 91 ILE A CA 1
ATOM 725 C C . ILE A 1 91 ? -7.012 -3.998 8.831 1.00 95.06 91 ILE A C 1
ATOM 727 O O . ILE A 1 91 ? -7.321 -3.612 9.949 1.00 95.06 91 ILE A O 1
ATOM 731 N N . ARG A 1 92 ? -7.906 -4.209 7.859 1.00 94.94 92 ARG A N 1
ATOM 732 C CA . ARG A 1 92 ? -9.351 -4.000 8.018 1.00 94.94 92 ARG A CA 1
ATOM 733 C C . ARG A 1 92 ? -9.915 -4.776 9.194 1.00 94.94 92 ARG A C 1
ATOM 735 O O . ARG A 1 92 ? -10.560 -4.175 10.039 1.00 94.94 92 ARG A O 1
ATOM 742 N N . ARG A 1 93 ? -9.589 -6.068 9.295 1.00 92.81 93 ARG A N 1
ATOM 743 C CA . ARG A 1 93 ? -10.003 -6.883 10.440 1.00 92.81 93 ARG A CA 1
ATOM 744 C C . ARG A 1 93 ? -9.520 -6.280 11.762 1.00 92.81 93 ARG A C 1
ATOM 746 O O . ARG A 1 93 ? -10.322 -6.086 12.658 1.00 92.81 93 ARG A O 1
ATOM 753 N N . LYS A 1 94 ? -8.248 -5.872 11.851 1.00 91.69 94 LYS A N 1
ATOM 754 C CA . LYS A 1 94 ? -7.722 -5.197 13.052 1.00 91.69 94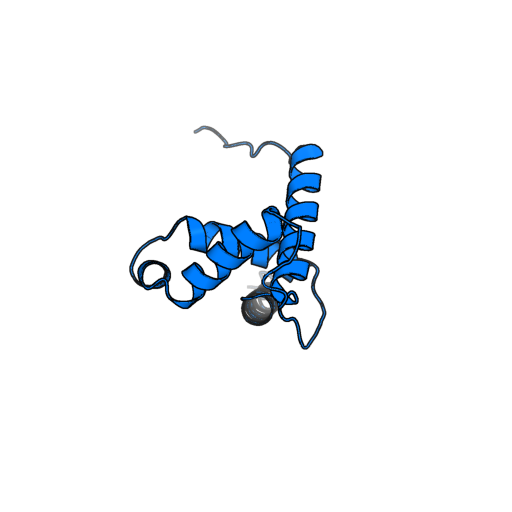 LYS A CA 1
ATOM 755 C C . LYS A 1 94 ? -8.397 -3.856 13.353 1.00 91.69 94 LYS A C 1
ATOM 757 O O . LYS A 1 94 ? -8.464 -3.465 14.511 1.00 91.69 94 LYS A O 1
ATOM 762 N N . LEU A 1 95 ? -8.829 -3.112 12.334 1.00 90.19 95 LEU A N 1
ATOM 763 C CA . LEU A 1 95 ? -9.581 -1.869 12.525 1.00 90.19 95 LEU A CA 1
ATOM 764 C C . LEU A 1 95 ? -10.989 -2.160 13.059 1.00 90.19 95 LEU A C 1
ATOM 766 O O . LEU A 1 95 ? -11.427 -1.468 13.969 1.00 90.19 95 LEU A O 1
ATOM 770 N N . GLN A 1 96 ? -11.650 -3.202 12.550 1.00 88.81 96 GLN A N 1
ATOM 771 C CA . GLN A 1 96 ? -12.958 -3.658 13.028 1.00 88.81 96 GLN A CA 1
ATOM 772 C C . GLN A 1 96 ? -12.888 -4.191 14.464 1.00 88.81 96 GLN A C 1
ATOM 774 O O . GLN A 1 96 ? -13.668 -3.757 15.299 1.00 88.81 96 GLN A O 1
ATOM 779 N N . GLU A 1 97 ? -11.914 -5.055 14.774 1.00 89.75 97 GLU A N 1
ATOM 780 C CA . GLU A 1 97 ? -11.658 -5.560 16.135 1.00 89.75 97 GLU A CA 1
ATOM 781 C C . GLU A 1 97 ? -11.478 -4.405 17.132 1.00 89.75 97 GLU A C 1
ATOM 783 O O . GLU A 1 97 ? -12.071 -4.412 18.203 1.00 89.75 97 GLU A O 1
ATOM 788 N N . ARG A 1 98 ? -10.704 -3.375 16.762 1.00 84.75 98 ARG A N 1
ATOM 789 C CA . ARG A 1 98 ? -10.508 -2.182 17.601 1.00 84.75 98 ARG A CA 1
ATOM 790 C C . ARG A 1 98 ? -11.769 -1.342 17.751 1.00 84.75 98 ARG A C 1
ATOM 792 O O . ARG A 1 98 ? -12.007 -0.837 18.836 1.00 84.75 98 ARG A O 1
ATOM 799 N N . ALA A 1 99 ? -12.538 -1.161 16.680 1.00 83.25 99 ALA A N 1
ATOM 800 C CA . ALA A 1 99 ? -13.791 -0.419 16.748 1.00 83.25 99 ALA A CA 1
ATOM 801 C C . ALA A 1 99 ? -14.793 -1.118 17.677 1.00 83.25 99 ALA A C 1
ATOM 803 O O . ALA A 1 99 ? -15.415 -0.450 18.488 1.00 83.25 99 ALA A O 1
ATOM 804 N N . MET A 1 100 ? -14.887 -2.451 17.613 1.00 77.81 100 MET A N 1
ATOM 805 C CA . MET A 1 100 ? -15.735 -3.231 18.520 1.00 77.81 100 MET A CA 1
ATOM 806 C C . MET A 1 100 ? -15.231 -3.185 19.965 1.00 77.81 100 MET A C 1
ATOM 808 O O . MET A 1 100 ? -16.031 -2.968 20.859 1.00 77.81 100 MET A O 1
ATOM 812 N N . ALA A 1 101 ? -13.918 -3.289 20.200 1.00 78.12 101 ALA A N 1
ATOM 813 C CA . ALA A 1 101 ? -13.353 -3.174 21.549 1.00 78.12 101 ALA A CA 1
ATOM 814 C C . ALA A 1 101 ? -13.591 -1.798 22.203 1.00 78.12 101 ALA A C 1
ATOM 816 O O . ALA A 1 101 ? -13.637 -1.709 23.419 1.00 78.12 101 ALA A O 1
ATOM 817 N N . LEU A 1 102 ? -13.743 -0.727 21.413 1.00 72.38 102 LEU A N 1
ATOM 818 C CA . LEU A 1 102 ? -14.114 0.600 21.924 1.00 72.38 102 LEU A CA 1
ATOM 819 C C . LEU A 1 102 ? -15.619 0.743 22.204 1.00 72.38 102 LEU A C 1
ATOM 821 O O . LEU A 1 102 ? -16.003 1.649 22.933 1.00 72.38 102 LEU A O 1
ATOM 825 N N . LEU A 1 103 ? -16.463 -0.104 21.607 1.00 64.62 103 LEU A N 1
ATOM 826 C CA . LEU A 1 103 ? -17.898 -0.177 21.914 1.00 64.62 103 LEU A CA 1
ATOM 827 C C . LEU A 1 103 ? -18.179 -1.081 23.121 1.00 64.62 103 LEU A C 1
ATOM 829 O O . LEU A 1 103 ? -19.230 -0.950 23.735 1.00 64.62 103 LEU A O 1
ATOM 833 N N . ASP A 1 104 ? -17.245 -1.980 23.434 1.00 55.28 104 ASP A N 1
ATOM 834 C CA . ASP A 1 104 ? -17.287 -2.878 24.590 1.00 55.28 104 ASP A CA 1
ATOM 835 C C . ASP A 1 104 ? -16.660 -2.252 25.847 1.00 55.28 104 ASP A C 1
ATOM 837 O O . ASP A 1 104 ? -16.590 -2.923 26.865 1.00 55.28 104 ASP A O 1
ATOM 841 N N . GLU A 1 105 ? -16.209 -0.987 25.802 1.00 45.41 105 GLU A N 1
ATOM 842 C CA . GLU A 1 105 ? -15.949 -0.205 27.020 1.00 45.41 105 GLU A CA 1
ATOM 843 C C . GLU A 1 105 ? -17.303 0.009 27.704 1.00 45.41 105 GLU A C 1
ATOM 845 O O . GLU A 1 105 ? -18.091 0.842 27.232 1.00 45.41 105 GLU A O 1
ATOM 850 N N . PRO A 1 106 ? -17.620 -0.732 28.784 1.00 48.25 106 PRO A N 1
ATOM 851 C CA . PRO A 1 106 ? -18.815 -0.469 29.547 1.00 48.25 106 PRO A CA 1
ATOM 852 C C . PRO A 1 106 ? -18.585 0.920 30.122 1.00 48.25 106 PRO A C 1
ATOM 854 O O . PRO A 1 106 ? -17.687 1.138 30.931 1.00 48.25 106 PRO A O 1
ATOM 857 N N . SER A 1 107 ? -19.363 1.872 29.622 1.00 46.69 107 SER A N 1
ATOM 858 C CA . SER A 1 107 ? -19.646 3.141 30.270 1.00 46.69 107 SER A CA 1
ATOM 859 C C . SER A 1 107 ? -19.448 3.023 31.776 1.00 46.69 107 SER A C 1
ATOM 861 O O . SER A 1 107 ? -20.194 2.268 32.387 1.00 46.69 107 SER A O 1
ATOM 863 N N . LEU A 1 108 ? -18.451 3.741 32.303 1.00 48.81 108 LEU A N 1
ATOM 864 C CA . LEU A 1 108 ? -18.293 4.246 33.673 1.00 48.81 108 LEU A CA 1
ATOM 865 C C . LEU A 1 108 ? -19.594 4.188 34.510 1.00 48.81 108 LEU A C 1
ATOM 867 O O . LEU A 1 108 ? -20.260 5.191 34.754 1.00 48.81 108 LEU A O 1
ATOM 871 N N . LEU A 1 109 ? -19.952 2.978 34.912 1.00 48.44 109 LEU A N 1
ATOM 872 C CA . LEU A 1 109 ? -21.016 2.591 35.823 1.00 48.44 109 LEU A CA 1
ATOM 873 C C . LEU A 1 109 ? -20.441 1.400 36.585 1.00 48.44 109 LEU A C 1
ATOM 875 O O . LEU A 1 109 ? -20.749 0.252 36.281 1.00 48.44 109 LEU A O 1
ATOM 879 N N . GLU A 1 110 ? -19.448 1.685 37.422 1.00 39.62 110 GLU A N 1
ATOM 880 C CA . GLU A 1 110 ? -19.560 1.720 38.888 1.00 39.62 110 GLU A CA 1
ATOM 881 C C . GLU A 1 110 ? -18.361 2.484 39.477 1.00 39.62 110 GLU A C 1
ATOM 883 O O . GLU A 1 110 ? -17.237 2.344 38.939 1.00 39.62 110 GLU A O 1
#